Protein AF-A0A060WA56-F1 (afdb_monomer)

Solvent-accessible surface area (backbone atoms only — not comparable to full-atom values): 5550 Å² total; per-residue (Å²): 141,82,80,80,66,75,77,69,72,77,74,72,69,72,43,27,18,73,83,78,66,48,36,47,87,78,44,78,83,61,56,74,41,63,73,47,85,54,67,80,43,72,23,30,31,38,50,70,57,51,50,53,53,48,50,66,72,29,72,84,39,89,82,55,87,49,55,40,93,84,76,61,36,62,51,89,83,80,78,76,82,78,75,87,124

Sequence (85 aa):
MSEDIALVMQQNLDRSCWVCFATDEDDRTAEWVRPCRCRGSTKWVHQACLQRWVDEKQRGNSTARVSCPQCNAEYLIVFPKLGMI

Nearest PDB structures (foldseek):
  8pda-assembly1_A  TM=7.519E-01  e=7.021E-04  Saccharomyces cerevisiae
  2m6m-assembly1_A  TM=7.238E-01  e=1.056E-03  Saccharomyces cerevisiae S288C
  6epc-assembly1_Q  TM=4.254E-01  e=4.211E+00  Rattus norvegicus

Mean predicted aligned error: 8.28 Å

InterPro domains:
  IPR011016 Zinc finger, RING-CH-type [PF12906] (17-71)
  IPR011016 Zinc finger, RING-CH-type [PS51292] (9-78)
  IPR011016 Zinc finger, RING-CH-type [SM00744] (16-72)
  IPR013083 Zinc finger, RING/FYVE/PHD-type [G3DSA:3.30.40.10] (3-77)

Structure (mmCIF, N/CA/C/O backbone):
data_AF-A0A060WA56-F1
#
_entry.id   AF-A0A060WA56-F1
#
loop_
_atom_site.group_PDB
_atom_site.id
_atom_site.type_symbol
_atom_site.label_atom_id
_atom_site.label_alt_id
_atom_site.label_comp_id
_atom_site.label_asym_id
_atom_site.label_entity_id
_atom_site.label_seq_id
_atom_site.pdbx_PDB_ins_code
_atom_site.Cartn_x
_atom_site.Cartn_y
_atom_site.Cartn_z
_atom_site.occupancy
_atom_site.B_iso_or_equiv
_atom_site.auth_seq_id
_atom_site.auth_comp_id
_atom_site.auth_asym_id
_atom_site.auth_atom_id
_atom_site.pdbx_PDB_model_num
ATOM 1 N N . MET A 1 1 ? 10.133 -20.968 -35.983 1.00 54.09 1 MET A N 1
ATOM 2 C CA . MET A 1 1 ? 10.674 -20.879 -34.611 1.00 54.09 1 MET A CA 1
ATOM 3 C C . MET A 1 1 ? 11.333 -19.515 -34.458 1.00 54.09 1 MET A C 1
ATOM 5 O O . MET A 1 1 ? 12.480 -19.446 -34.868 1.00 54.09 1 MET A O 1
ATOM 9 N N . SER A 1 2 ? 10.652 -18.471 -33.945 1.00 63.56 2 SER A N 1
ATOM 10 C CA . SER A 1 2 ? 11.337 -17.321 -33.290 1.00 63.56 2 SER A CA 1
ATOM 11 C C . SER A 1 2 ? 10.472 -16.105 -32.917 1.00 63.56 2 SER A C 1
ATOM 13 O O . SER A 1 2 ? 10.911 -15.355 -32.055 1.00 63.56 2 SER A O 1
ATOM 15 N N . GLU A 1 3 ? 9.293 -15.858 -33.501 1.00 56.19 3 GLU A N 1
ATOM 16 C CA . GLU A 1 3 ? 8.714 -14.491 -33.442 1.00 56.19 3 GLU A CA 1
ATOM 17 C C . GLU A 1 3 ? 7.543 -14.275 -32.460 1.00 56.19 3 GLU A C 1
ATOM 19 O O . GLU A 1 3 ? 7.199 -13.131 -32.179 1.00 56.19 3 GLU A O 1
ATOM 24 N N . ASP A 1 4 ? 6.998 -15.323 -31.834 1.00 53.81 4 ASP A N 1
ATOM 25 C CA . ASP A 1 4 ? 5.853 -15.193 -30.905 1.00 53.81 4 ASP A CA 1
ATOM 26 C C . ASP A 1 4 ? 6.234 -14.927 -29.432 1.00 53.81 4 ASP A C 1
ATOM 28 O O . ASP A 1 4 ? 5.370 -14.678 -28.593 1.00 53.81 4 ASP A O 1
ATOM 32 N N . ILE A 1 5 ? 7.526 -14.960 -29.079 1.00 57.34 5 ILE A N 1
ATOM 33 C CA . ILE A 1 5 ? 7.985 -14.850 -27.676 1.00 57.34 5 ILE A CA 1
ATOM 34 C C . ILE A 1 5 ? 8.279 -13.392 -27.265 1.00 57.34 5 ILE A C 1
ATOM 36 O O . ILE A 1 5 ? 8.229 -13.059 -26.081 1.00 57.34 5 ILE A O 1
ATOM 40 N N . ALA A 1 6 ? 8.509 -12.483 -28.219 1.00 55.66 6 ALA A N 1
ATOM 41 C CA . ALA A 1 6 ? 8.888 -11.098 -27.915 1.00 55.66 6 ALA A CA 1
ATOM 42 C C . ALA A 1 6 ? 7.727 -10.227 -27.384 1.00 55.66 6 ALA A C 1
ATOM 44 O O . ALA A 1 6 ? 7.966 -9.232 -26.705 1.00 55.66 6 ALA A O 1
ATOM 45 N N . LEU A 1 7 ? 6.468 -10.603 -27.638 1.00 50.81 7 LEU A N 1
ATOM 46 C CA . LEU A 1 7 ? 5.286 -9.825 -27.230 1.00 50.81 7 LEU A CA 1
ATOM 47 C C . LEU A 1 7 ? 4.781 -10.134 -25.810 1.00 50.81 7 LEU A C 1
ATOM 49 O O . LEU A 1 7 ? 3.942 -9.398 -25.291 1.00 50.81 7 LEU A O 1
ATOM 53 N N . VAL A 1 8 ? 5.290 -11.183 -25.155 1.00 54.59 8 VAL A N 1
ATOM 54 C CA . VAL A 1 8 ? 4.796 -11.613 -23.830 1.00 54.59 8 VAL A CA 1
ATOM 55 C C . VAL A 1 8 ? 5.570 -10.957 -22.674 1.00 54.59 8 VAL A C 1
ATOM 57 O O . VAL A 1 8 ? 5.074 -10.901 -21.551 1.00 54.59 8 VAL A O 1
ATOM 60 N N . MET A 1 9 ? 6.757 -10.392 -22.925 1.00 52.19 9 MET A N 1
ATOM 61 C CA . MET A 1 9 ? 7.639 -9.893 -21.855 1.00 52.19 9 MET A CA 1
ATOM 62 C C . MET A 1 9 ? 7.430 -8.422 -21.456 1.00 52.19 9 MET A C 1
ATOM 64 O O . MET A 1 9 ? 8.019 -7.978 -20.479 1.00 52.19 9 MET A O 1
ATOM 68 N N . GLN A 1 10 ? 6.559 -7.666 -22.132 1.00 52.00 10 GLN A N 1
ATOM 69 C CA . GLN A 1 10 ? 6.398 -6.220 -21.891 1.00 52.00 10 GLN A CA 1
ATOM 70 C C . GLN A 1 10 ? 5.096 -5.837 -21.155 1.00 52.00 10 GLN A C 1
ATOM 72 O O . GLN A 1 10 ? 4.593 -4.728 -21.320 1.00 52.00 10 GLN A O 1
ATOM 77 N N . GLN A 1 11 ? 4.492 -6.743 -20.379 1.00 51.25 11 GLN A N 1
ATOM 78 C CA . GLN A 1 11 ? 3.252 -6.450 -19.628 1.00 51.25 11 GLN A CA 1
ATOM 79 C C . GLN A 1 11 ? 3.444 -6.404 -18.101 1.00 51.25 11 GLN A C 1
ATOM 81 O O . GLN A 1 11 ? 2.567 -5.902 -17.397 1.00 51.25 11 GLN A O 1
ATOM 86 N N . ASN A 1 12 ? 4.604 -6.812 -17.575 1.00 54.53 12 ASN A N 1
ATOM 87 C CA . ASN A 1 12 ? 5.032 -6.414 -16.231 1.00 54.53 12 ASN A CA 1
ATOM 88 C C . ASN A 1 12 ? 5.786 -5.090 -16.353 1.00 54.53 12 ASN A C 1
ATOM 90 O O . ASN A 1 12 ? 7.005 -5.057 -16.394 1.00 54.53 12 ASN A O 1
ATOM 94 N N . LEU A 1 13 ? 5.045 -3.985 -16.445 1.00 62.06 13 LEU A N 1
ATOM 95 C CA . LEU A 1 13 ? 5.584 -2.678 -16.065 1.00 62.06 13 LEU A CA 1
ATOM 96 C C . LEU A 1 13 ? 6.235 -2.844 -14.689 1.00 62.06 13 LEU A C 1
ATOM 98 O O . LEU A 1 13 ? 5.499 -3.174 -13.753 1.00 62.06 13 LEU A O 1
ATOM 102 N N . ASP A 1 14 ? 7.556 -2.660 -14.606 1.00 76.00 14 ASP A N 1
ATOM 103 C CA . ASP A 1 14 ? 8.380 -2.882 -13.415 1.00 76.00 14 ASP A CA 1
ATOM 104 C C . ASP A 1 14 ? 7.625 -2.456 -12.160 1.00 76.00 14 ASP A C 1
ATOM 106 O O . ASP A 1 14 ? 7.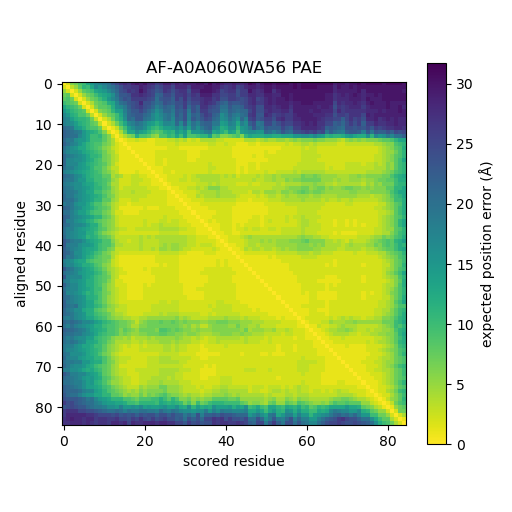369 -1.270 -11.908 1.00 76.00 14 ASP A O 1
ATOM 110 N N . ARG A 1 15 ? 7.151 -3.451 -11.405 1.00 91.50 15 ARG A N 1
ATOM 111 C CA . ARG A 1 15 ? 6.508 -3.172 -10.129 1.00 91.50 15 ARG A CA 1
ATOM 112 C C . ARG A 1 15 ? 7.589 -2.608 -9.233 1.00 91.50 15 ARG A C 1
ATOM 114 O O . ARG A 1 15 ? 8.662 -3.187 -9.133 1.00 91.50 15 ARG A O 1
ATOM 121 N N . SER A 1 16 ? 7.301 -1.486 -8.591 1.00 94.25 16 SER A N 1
ATOM 122 C CA . SER A 1 16 ? 8.182 -0.905 -7.585 1.00 94.25 16 SER A CA 1
ATOM 123 C C . SER A 1 16 ? 7.368 -0.690 -6.328 1.00 94.25 16 SER A C 1
ATOM 125 O O . SER A 1 16 ? 6.296 -0.084 -6.369 1.00 94.25 16 SER A O 1
ATOM 127 N N . CYS A 1 17 ? 7.858 -1.208 -5.211 1.00 95.56 17 CYS A N 1
ATOM 128 C CA . CYS A 1 17 ? 7.198 -1.078 -3.929 1.00 95.56 17 CYS A CA 1
ATOM 129 C C . CYS A 1 17 ? 7.350 0.363 -3.439 1.00 95.56 17 CYS A C 1
ATOM 131 O O . CYS A 1 17 ? 8.460 0.812 -3.175 1.00 95.56 17 CYS A O 1
ATOM 133 N N . TRP A 1 18 ? 6.252 1.100 -3.258 1.00 95.31 18 TRP A N 1
ATOM 134 C CA . TRP A 1 18 ? 6.336 2.496 -2.798 1.00 95.31 18 TRP A CA 1
ATOM 135 C C . TRP A 1 18 ? 6.826 2.655 -1.347 1.00 95.31 18 TRP A C 1
ATOM 137 O O . TRP A 1 18 ? 7.106 3.775 -0.928 1.00 95.31 18 TRP A O 1
ATOM 147 N N . VAL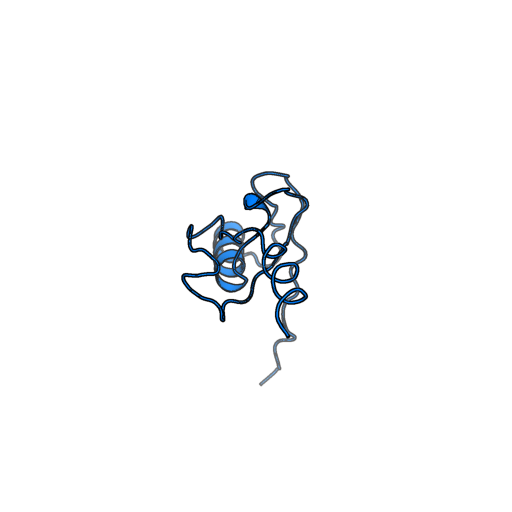 A 1 19 ? 6.916 1.560 -0.580 1.00 95.44 19 VAL A N 1
ATOM 148 C CA . VAL A 1 19 ? 7.426 1.560 0.803 1.00 95.44 19 VAL A CA 1
ATOM 149 C C . VAL A 1 19 ? 8.942 1.372 0.841 1.00 95.44 19 VAL A C 1
ATOM 151 O O . VAL A 1 19 ? 9.632 2.140 1.500 1.00 95.44 19 VAL A O 1
ATOM 154 N N . CYS A 1 20 ? 9.461 0.335 0.175 1.00 96.00 20 CYS A N 1
ATOM 155 C CA . CYS A 1 20 ? 10.877 -0.042 0.257 1.00 96.00 20 CYS A CA 1
ATOM 156 C C . CYS A 1 20 ? 11.676 0.229 -1.021 1.00 96.00 20 CYS A C 1
ATOM 158 O O . CYS A 1 20 ? 12.871 -0.037 -1.044 1.00 96.00 20 CYS A O 1
ATOM 160 N N . PHE A 1 21 ? 11.027 0.726 -2.075 1.00 94.44 21 PHE A N 1
ATOM 161 C CA . PHE A 1 21 ? 11.604 1.032 -3.389 1.00 94.44 21 PHE A CA 1
ATOM 162 C C . PHE A 1 21 ? 12.184 -0.157 -4.165 1.00 94.44 21 PHE A C 1
ATOM 164 O O . PHE A 1 21 ? 12.597 0.029 -5.305 1.00 94.44 21 PHE A O 1
ATOM 171 N N . ALA A 1 22 ? 12.147 -1.368 -3.602 1.00 94.12 22 ALA A N 1
ATOM 172 C CA . ALA A 1 22 ? 12.501 -2.591 -4.309 1.00 94.12 22 ALA A CA 1
ATOM 173 C C . ALA A 1 22 ? 11.559 -2.838 -5.492 1.00 94.12 22 ALA A C 1
ATOM 175 O O . ALA A 1 22 ? 10.366 -2.503 -5.454 1.00 94.12 22 ALA A O 1
ATOM 176 N N . THR A 1 23 ? 12.122 -3.426 -6.531 1.00 93.00 23 THR A N 1
ATOM 177 C CA . THR A 1 23 ? 11.476 -3.771 -7.788 1.00 93.00 23 THR A CA 1
ATOM 178 C C . THR A 1 23 ? 11.184 -5.266 -7.872 1.00 93.00 23 THR A C 1
ATOM 180 O O . THR A 1 23 ? 11.633 -6.051 -7.038 1.00 93.00 23 THR A O 1
ATOM 183 N N . ASP A 1 24 ? 10.435 -5.679 -8.893 1.00 89.38 24 ASP A N 1
ATOM 184 C CA . ASP A 1 24 ? 10.198 -7.101 -9.182 1.00 89.38 24 ASP A CA 1
ATOM 185 C C . ASP A 1 24 ? 11.503 -7.885 -9.424 1.00 89.38 24 ASP A C 1
ATOM 187 O O . ASP A 1 24 ? 11.551 -9.089 -9.188 1.00 89.38 24 ASP A O 1
ATOM 191 N N . GLU A 1 25 ? 12.574 -7.215 -9.867 1.00 89.56 25 GLU A N 1
ATOM 192 C CA . GLU A 1 25 ? 13.876 -7.849 -10.086 1.00 89.56 25 GLU A CA 1
ATOM 193 C C . GLU A 1 25 ? 14.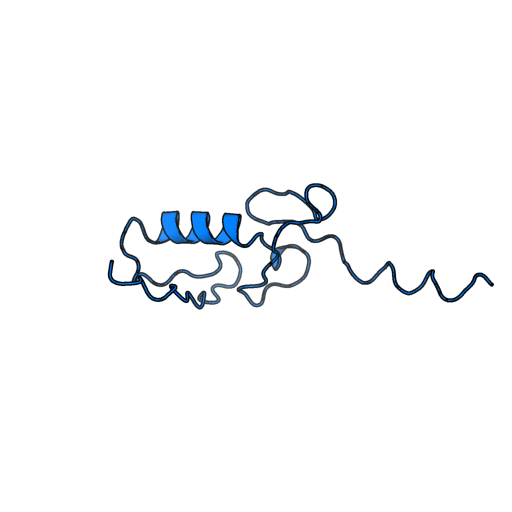603 -8.186 -8.781 1.00 89.56 25 GLU A C 1
ATOM 195 O O . GLU A 1 25 ? 15.299 -9.201 -8.730 1.00 89.56 25 GLU A O 1
ATOM 200 N N . ASP A 1 26 ? 14.408 -7.376 -7.737 1.00 92.94 26 ASP A N 1
ATOM 201 C CA . ASP A 1 26 ? 15.042 -7.564 -6.429 1.00 92.94 26 ASP A CA 1
ATOM 202 C C . ASP A 1 26 ? 14.469 -8.781 -5.685 1.00 92.94 26 ASP A C 1
ATOM 204 O O . ASP A 1 26 ? 15.202 -9.500 -5.006 1.00 92.94 26 ASP A O 1
ATOM 208 N N . ASP A 1 27 ? 13.161 -9.031 -5.825 1.00 88.25 27 ASP A N 1
ATOM 209 C CA . ASP A 1 27 ? 12.482 -10.199 -5.261 1.00 88.25 27 ASP A CA 1
ATOM 210 C C . ASP A 1 27 ? 11.300 -10.641 -6.137 1.00 88.25 27 ASP A C 1
ATOM 212 O O . ASP A 1 27 ? 10.152 -10.218 -5.974 1.00 88.25 27 ASP A O 1
ATOM 216 N N . ARG A 1 28 ? 11.583 -11.578 -7.044 1.00 88.25 28 ARG A N 1
ATOM 217 C CA . ARG A 1 28 ? 10.583 -12.177 -7.944 1.00 88.25 28 ARG A CA 1
ATOM 218 C C . ARG A 1 28 ? 9.566 -13.066 -7.225 1.00 88.25 28 ARG A C 1
ATOM 220 O O . ARG A 1 28 ? 8.575 -13.466 -7.831 1.00 88.25 28 ARG A O 1
ATOM 227 N N . THR A 1 29 ? 9.832 -13.432 -5.971 1.00 91.56 29 THR A N 1
ATOM 228 C CA . THR A 1 29 ? 8.956 -14.284 -5.154 1.00 91.56 29 THR A CA 1
ATOM 229 C C . THR A 1 29 ? 8.048 -13.480 -4.232 1.00 91.56 29 THR A C 1
ATOM 231 O O . THR A 1 29 ? 7.143 -14.052 -3.622 1.00 91.56 29 THR A O 1
ATOM 234 N N . ALA A 1 30 ? 8.254 -12.163 -4.150 1.00 93.31 30 ALA A N 1
ATOM 235 C CA . ALA A 1 30 ? 7.459 -11.290 -3.312 1.00 93.31 30 ALA A CA 1
ATOM 236 C C . ALA A 1 30 ? 5.981 -11.294 -3.725 1.00 93.31 30 ALA A C 1
ATOM 238 O O . ALA A 1 30 ? 5.617 -11.222 -4.902 1.00 93.31 30 ALA A O 1
ATOM 239 N N . GLU A 1 31 ? 5.101 -11.308 -2.726 1.00 95.69 31 GLU A N 1
ATOM 240 C CA . GLU A 1 31 ? 3.673 -11.129 -2.949 1.00 95.69 31 GLU A CA 1
ATOM 241 C C . GLU A 1 31 ? 3.371 -9.642 -3.166 1.00 95.69 31 GLU A C 1
ATOM 243 O O . GLU A 1 31 ? 3.495 -8.818 -2.255 1.00 95.69 31 GLU A O 1
ATOM 248 N N . TRP A 1 32 ? 2.962 -9.295 -4.383 1.00 95.62 32 TRP A N 1
ATOM 249 C CA . TRP A 1 32 ? 2.595 -7.936 -4.764 1.00 95.62 32 TRP A CA 1
ATOM 250 C C . TRP A 1 32 ? 1.093 -7.715 -4.657 1.00 95.62 32 TRP A C 1
ATOM 252 O O . TRP A 1 32 ? 0.295 -8.481 -5.194 1.00 95.62 32 TRP A O 1
ATOM 262 N N . VAL A 1 33 ? 0.702 -6.593 -4.059 1.00 95.88 33 VAL A N 1
ATOM 263 C CA . VAL A 1 33 ? -0.699 -6.187 -3.950 1.00 95.88 33 VAL A CA 1
ATOM 264 C C . VAL A 1 33 ? -0.927 -4.788 -4.507 1.00 95.88 33 VAL A C 1
ATOM 266 O O . VAL A 1 33 ? -0.026 -3.949 -4.596 1.00 95.88 33 VAL A O 1
ATOM 269 N N . ARG A 1 34 ? -2.181 -4.537 -4.885 1.00 95.56 34 ARG A N 1
ATOM 270 C CA . ARG A 1 34 ? -2.681 -3.236 -5.331 1.00 95.56 34 ARG A CA 1
ATOM 271 C C . ARG A 1 34 ? -3.875 -2.836 -4.458 1.00 95.56 34 ARG A C 1
ATOM 273 O O . ARG A 1 34 ? -5.018 -3.031 -4.868 1.00 95.56 34 ARG A O 1
ATOM 280 N N . PRO A 1 35 ? -3.646 -2.266 -3.264 1.00 95.56 35 PRO A N 1
ATOM 281 C CA . PRO A 1 35 ? -4.712 -2.003 -2.295 1.00 95.56 35 PRO A CA 1
ATOM 282 C C . PRO A 1 35 ? -5.516 -0.735 -2.616 1.00 95.56 35 PRO A C 1
ATOM 284 O O . PRO A 1 35 ? -6.427 -0.367 -1.881 1.00 95.56 35 PRO A O 1
ATOM 287 N N . CYS A 1 36 ? -5.147 -0.006 -3.674 1.00 96.25 36 CYS A N 1
ATOM 288 C CA . CYS A 1 36 ? -5.688 1.312 -3.965 1.00 96.25 36 CYS A CA 1
ATOM 289 C C . CYS A 1 36 ? -5.849 1.577 -5.469 1.00 96.25 36 CYS A C 1
ATOM 291 O O . CYS A 1 36 ? -5.447 0.795 -6.336 1.00 96.25 36 CYS A O 1
ATOM 293 N N . ARG A 1 37 ? -6.434 2.736 -5.790 1.00 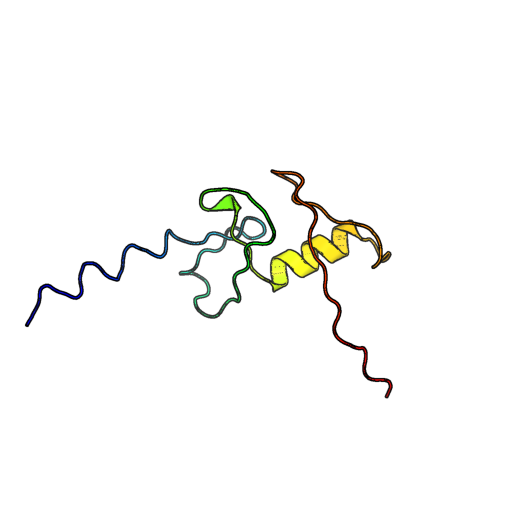94.44 37 ARG A N 1
ATOM 294 C CA . ARG A 1 37 ? -6.760 3.150 -7.164 1.00 94.44 37 ARG A CA 1
ATOM 295 C C . ARG A 1 37 ? -5.644 3.933 -7.861 1.00 94.44 37 ARG A C 1
ATOM 297 O O . ARG A 1 37 ? -5.865 4.410 -8.974 1.00 94.44 37 ARG A O 1
ATOM 304 N N . CYS A 1 38 ? -4.462 4.049 -7.251 1.00 95.00 38 CYS A N 1
ATOM 305 C CA . CYS A 1 38 ? -3.307 4.691 -7.878 1.00 95.00 38 CYS A CA 1
ATOM 306 C C . CYS A 1 38 ? -2.977 4.065 -9.247 1.00 95.00 38 CYS A C 1
ATOM 308 O O . CYS A 1 38 ? -3.365 2.931 -9.571 1.00 95.00 38 CYS A O 1
ATOM 310 N N . ARG A 1 39 ? -2.279 4.848 -10.072 1.00 90.88 39 ARG A N 1
ATOM 311 C CA . ARG A 1 39 ? -1.860 4.499 -11.435 1.00 90.88 39 ARG A CA 1
ATOM 312 C C . ARG A 1 39 ? -0.334 4.393 -11.492 1.00 90.88 39 ARG A C 1
ATOM 314 O O . ARG A 1 39 ? 0.348 4.909 -10.619 1.00 90.88 39 ARG A O 1
ATOM 321 N N . GLY A 1 40 ? 0.192 3.746 -12.530 1.00 89.25 40 GLY A N 1
ATOM 322 C CA . GLY A 1 40 ? 1.640 3.553 -12.679 1.00 89.25 40 GLY A CA 1
ATOM 323 C C . GLY A 1 40 ? 2.232 2.634 -11.606 1.00 89.25 40 GLY A C 1
ATOM 324 O O . GLY A 1 40 ? 1.535 1.750 -11.105 1.00 89.25 40 GLY A O 1
ATOM 325 N N . SER A 1 41 ? 3.506 2.842 -11.273 1.00 86.75 41 SER A N 1
ATOM 326 C CA . SER A 1 41 ? 4.258 2.054 -10.284 1.00 86.75 41 SER A CA 1
ATOM 327 C C . SER A 1 41 ? 3.774 2.273 -8.847 1.00 86.75 41 SER A C 1
ATOM 329 O O . SER A 1 41 ? 3.740 1.329 -8.068 1.00 86.75 41 SER A O 1
ATOM 331 N N . THR A 1 42 ? 3.268 3.467 -8.512 1.00 88.12 42 THR A N 1
ATOM 332 C CA . THR A 1 42 ? 2.827 3.834 -7.147 1.00 88.12 42 THR A CA 1
ATOM 333 C C . THR A 1 42 ? 1.607 3.061 -6.640 1.00 88.12 42 THR A C 1
ATOM 335 O O . THR A 1 42 ? 1.218 3.192 -5.481 1.00 88.12 42 THR A O 1
ATOM 338 N N . LYS A 1 43 ? 0.978 2.247 -7.496 1.00 94.75 43 LYS A N 1
ATOM 339 C CA . LYS A 1 43 ? -0.119 1.350 -7.116 1.00 94.75 43 LYS A CA 1
ATOM 340 C C . LYS A 1 43 ? 0.365 0.039 -6.489 1.00 94.75 43 LYS A C 1
ATOM 342 O O . LYS A 1 43 ? -0.453 -0.642 -5.875 1.00 94.75 43 LYS A O 1
ATOM 347 N N . TRP A 1 44 ? 1.637 -0.315 -6.678 1.00 96.06 44 TRP A N 1
ATOM 348 C CA . TRP A 1 44 ? 2.215 -1.597 -6.285 1.00 96.06 44 TRP A CA 1
ATOM 349 C C . TRP A 1 44 ? 2.958 -1.505 -4.956 1.00 96.06 44 TRP A C 1
ATOM 351 O O . TRP A 1 44 ? 3.676 -0.546 -4.681 1.00 96.06 44 TRP A O 1
ATOM 361 N N . VAL A 1 45 ? 2.782 -2.523 -4.123 1.00 97.00 45 VAL A N 1
ATOM 362 C CA . VAL A 1 45 ? 3.458 -2.664 -2.832 1.00 97.00 45 VAL A CA 1
ATOM 363 C C . VAL A 1 45 ? 3.544 -4.137 -2.479 1.00 97.00 45 VAL A C 1
ATOM 365 O O . VAL A 1 45 ? 2.658 -4.905 -2.852 1.00 97.00 45 VAL A O 1
ATOM 368 N N . HIS A 1 46 ? 4.582 -4.540 -1.756 1.00 97.62 46 HIS A N 1
ATOM 369 C CA . HIS A 1 46 ? 4.619 -5.885 -1.192 1.00 97.62 46 HIS A CA 1
ATOM 370 C C . HIS A 1 46 ? 3.569 -6.036 -0.092 1.00 97.62 46 HIS A C 1
ATOM 372 O O . HIS A 1 46 ? 3.391 -5.123 0.720 1.00 97.62 46 HIS A O 1
ATOM 378 N N . GLN A 1 47 ? 2.945 -7.208 -0.001 1.00 96.12 47 GLN A N 1
ATOM 379 C CA . GLN A 1 47 ? 1.994 -7.536 1.060 1.00 96.12 47 GLN A CA 1
ATOM 380 C C . GLN A 1 47 ? 2.603 -7.298 2.450 1.00 96.12 47 GLN A C 1
ATOM 382 O O . GLN A 1 47 ? 2.021 -6.592 3.272 1.00 96.12 47 GLN A O 1
ATOM 387 N N . ALA A 1 48 ? 3.829 -7.778 2.681 1.00 96.94 48 ALA A N 1
ATOM 388 C CA . ALA A 1 48 ? 4.538 -7.593 3.948 1.00 96.94 48 ALA A CA 1
ATOM 389 C C . ALA A 1 48 ? 4.857 -6.116 4.255 1.00 96.94 48 ALA A C 1
ATOM 391 O O . ALA A 1 48 ? 4.758 -5.675 5.401 1.00 96.94 48 ALA A O 1
ATOM 392 N N . CYS A 1 49 ? 5.222 -5.325 3.240 1.00 97.44 49 CYS A N 1
ATOM 393 C CA . CYS A 1 49 ? 5.467 -3.891 3.411 1.00 97.44 49 CYS A CA 1
ATOM 394 C C . CYS A 1 49 ? 4.177 -3.137 3.749 1.00 97.44 49 CYS A C 1
ATOM 396 O O . CYS A 1 49 ? 4.185 -2.256 4.608 1.00 97.44 49 CYS A O 1
ATOM 398 N N . LEU A 1 50 ? 3.067 -3.495 3.098 1.00 96.94 50 LEU A N 1
ATOM 399 C CA . LEU A 1 50 ? 1.767 -2.898 3.371 1.00 96.94 50 LEU A CA 1
ATOM 400 C C . LEU A 1 50 ? 1.266 -3.248 4.776 1.00 96.94 50 LEU A C 1
ATOM 402 O O . LEU A 1 50 ? 0.753 -2.365 5.454 1.00 96.94 50 LEU A O 1
ATOM 406 N N . GLN A 1 51 ? 1.443 -4.494 5.223 1.00 95.69 51 GLN A N 1
ATOM 407 C CA . GLN A 1 51 ? 1.088 -4.923 6.580 1.00 95.69 51 GLN A CA 1
ATOM 408 C C . GLN A 1 51 ? 1.817 -4.090 7.639 1.00 95.69 51 GLN A C 1
ATOM 410 O O . GLN A 1 51 ? 1.164 -3.474 8.474 1.00 95.69 51 GLN A O 1
ATOM 415 N N . ARG A 1 52 ? 3.146 -3.955 7.533 1.00 96.50 52 ARG A N 1
ATOM 416 C CA . ARG A 1 52 ? 3.934 -3.120 8.460 1.00 96.50 52 ARG A CA 1
ATOM 417 C C . ARG A 1 52 ? 3.466 -1.666 8.473 1.00 96.50 52 ARG A C 1
ATOM 419 O O . ARG A 1 52 ? 3.314 -1.071 9.534 1.00 96.50 52 ARG A O 1
ATOM 426 N N . TRP A 1 53 ? 3.189 -1.102 7.296 1.00 95.94 53 TRP A N 1
ATOM 427 C CA . TRP A 1 53 ? 2.638 0.248 7.194 1.00 95.94 53 TRP A CA 1
ATOM 428 C C . TRP A 1 53 ? 1.277 0.373 7.890 1.00 95.94 53 TRP A C 1
ATOM 430 O O . TRP A 1 53 ? 1.028 1.354 8.589 1.00 95.94 53 TRP A O 1
ATOM 440 N N . VAL A 1 54 ? 0.384 -0.602 7.703 1.00 96.00 54 VAL A N 1
ATOM 441 C CA . VAL A 1 54 ? -0.919 -0.642 8.380 1.00 96.00 54 VAL A CA 1
ATOM 442 C C . VAL A 1 54 ? -0.733 -0.703 9.895 1.00 96.00 54 VAL A C 1
ATOM 444 O O . VAL A 1 54 ? -1.322 0.126 10.588 1.00 96.00 54 VAL A O 1
ATOM 447 N N . ASP A 1 55 ? 0.130 -1.586 10.399 1.00 94.69 55 ASP A N 1
ATOM 448 C CA . ASP A 1 55 ? 0.412 -1.728 11.832 1.00 94.69 55 ASP A CA 1
ATOM 449 C C . ASP A 1 55 ? 0.903 -0.404 12.447 1.00 94.69 55 ASP A C 1
ATOM 451 O O . ASP A 1 55 ? 0.404 0.043 13.487 1.00 94.69 55 ASP A O 1
ATOM 455 N N . GLU A 1 56 ? 1.818 0.291 11.760 1.00 95.44 56 GLU A N 1
ATOM 456 C CA . GLU A 1 56 ? 2.313 1.613 12.163 1.00 95.44 56 GLU A CA 1
ATOM 457 C C . GLU A 1 56 ? 1.206 2.675 12.214 1.00 95.44 56 GLU A C 1
ATOM 459 O O . GLU A 1 56 ? 1.210 3.540 13.098 1.00 95.44 56 GLU A O 1
ATOM 464 N N . LYS A 1 57 ? 0.252 2.643 11.273 1.00 95.06 57 LYS A N 1
ATOM 465 C CA . LYS A 1 57 ? -0.883 3.581 11.258 1.00 95.06 57 LYS A CA 1
ATOM 466 C C . LYS A 1 57 ? -1.925 3.255 12.313 1.00 95.06 57 LYS A C 1
ATOM 468 O O . LYS A 1 57 ? -2.518 4.179 12.866 1.00 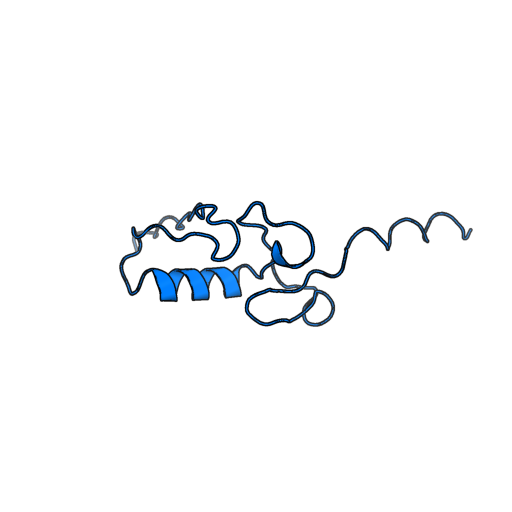95.06 57 LYS A O 1
ATOM 473 N N . GLN A 1 58 ? -2.122 1.979 12.610 1.00 94.75 58 GLN A N 1
ATOM 474 C CA . GLN A 1 58 ? -3.090 1.526 13.597 1.00 94.75 58 GLN A CA 1
ATOM 475 C C . GLN A 1 58 ? -2.603 1.725 15.037 1.00 94.75 58 GLN A C 1
ATOM 477 O O . GLN A 1 58 ? -3.432 1.923 15.922 1.00 94.75 58 GLN A O 1
ATOM 482 N N . ARG A 1 59 ? -1.283 1.727 15.294 1.00 93.56 59 ARG A N 1
ATOM 483 C CA . ARG A 1 59 ? -0.688 1.942 16.634 1.00 93.56 59 ARG A CA 1
ATOM 484 C C . ARG A 1 59 ? -1.334 1.070 17.725 1.00 93.56 59 ARG A C 1
ATOM 486 O O . ARG A 1 59 ? -1.602 1.538 18.829 1.00 93.56 59 ARG A O 1
ATOM 493 N N . GLY A 1 60 ? -1.622 -0.190 17.398 1.00 90.38 60 GLY A N 1
ATOM 494 C CA . GLY A 1 60 ? -2.279 -1.148 18.297 1.00 90.38 60 GLY A CA 1
ATOM 495 C C . GLY A 1 60 ? -3.812 -1.119 18.279 1.00 90.38 60 GLY A C 1
ATOM 496 O O . GLY A 1 60 ? -4.437 -1.994 18.870 1.00 90.38 60 GLY A O 1
ATOM 497 N N . ASN A 1 61 ? -4.440 -0.176 17.572 1.00 92.00 61 ASN A N 1
ATOM 498 C CA . ASN A 1 61 ? -5.878 -0.187 17.322 1.00 92.00 61 ASN A CA 1
ATOM 499 C C . ASN A 1 61 ? -6.188 -0.860 15.976 1.00 92.00 61 ASN A C 1
ATOM 501 O O . ASN A 1 61 ? -6.314 -0.191 14.951 1.00 92.00 61 ASN A O 1
ATOM 505 N N . SER A 1 62 ? -6.361 -2.183 15.989 1.00 87.38 62 SER A N 1
ATOM 506 C CA . SER A 1 62 ? -6.624 -2.996 14.788 1.00 87.38 62 SER A CA 1
ATOM 507 C C . SER A 1 62 ? -7.917 -2.638 14.041 1.00 87.38 62 SER A C 1
ATOM 509 O O . SER A 1 62 ? -8.098 -3.039 12.892 1.00 87.38 62 SER A O 1
ATOM 511 N N . THR A 1 63 ? -8.811 -1.864 14.667 1.00 88.19 63 THR A N 1
ATOM 512 C CA . THR A 1 63 ? -10.058 -1.379 14.051 1.00 88.19 63 THR A CA 1
ATOM 513 C C . THR A 1 63 ? -9.918 -0.007 13.393 1.00 88.19 63 THR A C 1
ATOM 515 O O . THR A 1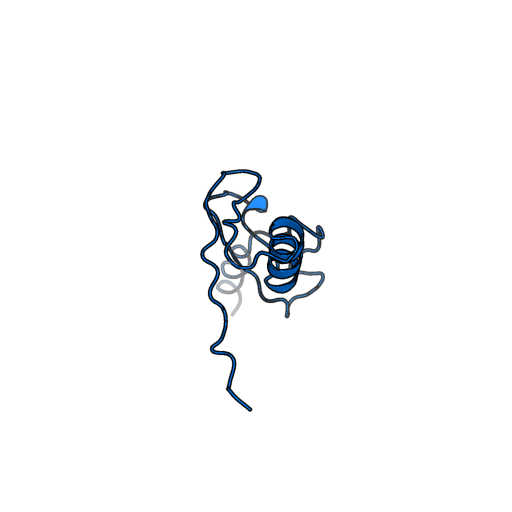 63 ? -10.828 0.436 12.692 1.00 88.19 63 THR A O 1
ATOM 5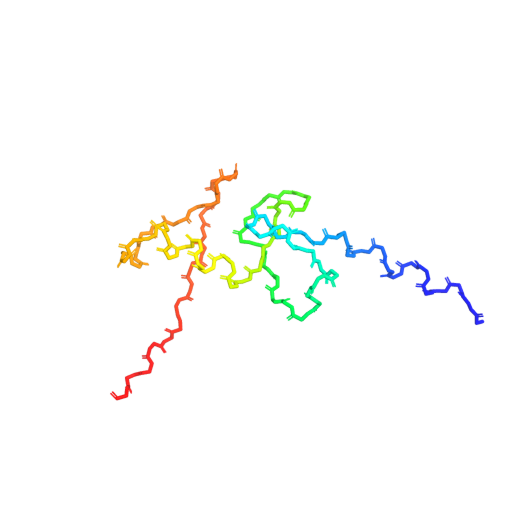18 N N . ALA A 1 64 ? -8.791 0.683 13.597 1.00 93.06 64 ALA A N 1
ATOM 519 C CA . ALA A 1 64 ? -8.559 1.977 12.977 1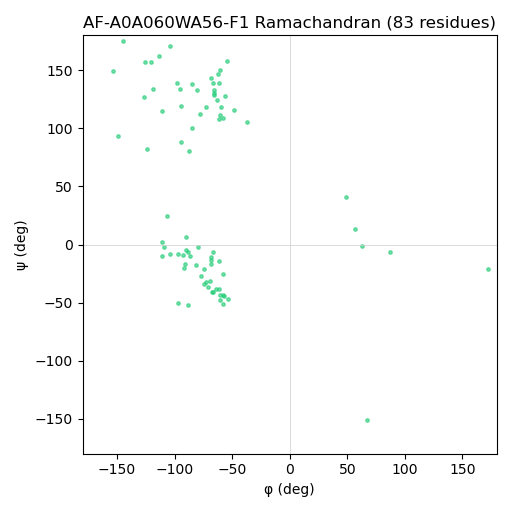.00 93.06 64 ALA A CA 1
ATOM 520 C C . ALA A 1 64 ? -8.461 1.824 11.453 1.00 93.06 64 ALA A C 1
ATOM 522 O O . ALA A 1 64 ? -7.693 1.009 10.933 1.00 93.06 64 ALA A O 1
ATOM 523 N N . ARG A 1 65 ? -9.246 2.637 10.739 1.00 93.81 65 ARG A N 1
ATOM 524 C CA . ARG A 1 65 ? -9.249 2.685 9.274 1.00 93.81 65 ARG A CA 1
ATOM 525 C C . ARG A 1 65 ? -7.901 3.212 8.791 1.00 93.81 65 ARG A C 1
ATOM 527 O O . ARG A 1 65 ? -7.419 4.233 9.282 1.00 93.81 65 ARG A O 1
ATOM 534 N N . VAL A 1 66 ? -7.319 2.538 7.807 1.00 96.44 66 VAL A N 1
ATOM 535 C CA . VAL A 1 66 ? -6.076 2.968 7.161 1.00 96.44 66 VAL A CA 1
ATOM 536 C C . VAL A 1 66 ? -6.358 3.221 5.692 1.00 96.44 66 VAL A C 1
ATOM 538 O O . VAL A 1 66 ? -6.994 2.407 5.027 1.00 96.44 66 VAL A O 1
ATOM 541 N N . SER A 1 67 ? -5.866 4.345 5.184 1.00 97.06 67 SER A N 1
ATOM 542 C CA . SER A 1 67 ? -6.043 4.743 3.791 1.00 97.06 67 SER A CA 1
ATOM 543 C C . SER A 1 67 ? -4.708 4.904 3.082 1.00 97.06 67 SER A C 1
ATOM 545 O O . SER A 1 67 ? -3.666 5.166 3.690 1.00 97.06 67 SER A O 1
ATOM 547 N N . CYS A 1 68 ? -4.759 4.791 1.759 1.00 96.44 68 CYS A N 1
ATOM 548 C CA . CYS A 1 68 ? -3.656 5.132 0.882 1.00 96.44 68 CYS A CA 1
ATOM 549 C C . CYS A 1 68 ? -3.217 6.586 1.105 1.00 96.44 68 CYS A C 1
ATOM 551 O O . CYS A 1 68 ? -4.051 7.482 0.968 1.00 96.44 68 CYS A O 1
ATOM 553 N N . PRO A 1 69 ? -1.923 6.859 1.350 1.00 94.50 69 PRO A N 1
ATOM 554 C CA . PRO A 1 69 ? -1.448 8.227 1.562 1.00 94.50 69 PRO A CA 1
ATOM 555 C C . PRO A 1 69 ? -1.523 9.099 0.299 1.00 94.50 69 PRO A C 1
ATOM 557 O O . PRO A 1 69 ? -1.442 10.316 0.400 1.00 94.50 69 PRO A O 1
ATOM 560 N N . GLN A 1 70 ? -1.667 8.490 -0.883 1.00 94.44 70 GLN A N 1
ATOM 561 C CA . GLN A 1 70 ? -1.658 9.192 -2.170 1.00 94.44 70 GLN A CA 1
ATOM 562 C C . GLN A 1 70 ? -3.066 9.484 -2.694 1.00 94.44 70 GLN A C 1
ATOM 564 O O . GLN A 1 70 ? -3.371 10.607 -3.076 1.00 94.44 70 GLN A O 1
ATOM 569 N N . CYS A 1 71 ? -3.940 8.473 -2.729 1.00 96.25 71 CYS A N 1
ATOM 570 C CA . CYS A 1 71 ? -5.288 8.613 -3.295 1.00 96.25 71 CYS A CA 1
ATOM 571 C C . CYS A 1 71 ? -6.414 8.548 -2.257 1.00 96.25 71 CYS A C 1
ATOM 573 O O . CYS A 1 71 ? -7.583 8.575 -2.636 1.00 96.25 71 CYS A O 1
ATOM 575 N N . ASN A 1 72 ? -6.081 8.417 -0.969 1.00 96.44 72 ASN A N 1
ATOM 576 C CA . ASN A 1 72 ? -7.023 8.307 0.147 1.00 96.44 72 ASN A CA 1
ATOM 577 C C . ASN A 1 72 ? -8.033 7.144 0.049 1.00 96.44 72 ASN A C 1
ATOM 579 O O . ASN A 1 72 ? -9.003 7.092 0.802 1.00 96.44 72 ASN A O 1
ATOM 583 N N . ALA A 1 73 ? -7.818 6.187 -0.860 1.00 97.06 73 ALA A N 1
ATOM 584 C CA . ALA A 1 73 ? -8.602 4.960 -0.889 1.00 97.06 73 ALA A CA 1
ATOM 585 C C . ALA A 1 73 ? -8.364 4.176 0.406 1.00 97.06 73 ALA A C 1
ATOM 587 O O . ALA A 1 73 ? -7.216 3.882 0.739 1.00 97.06 73 ALA A O 1
ATOM 588 N N . GLU A 1 74 ? -9.436 3.852 1.119 1.00 96.25 74 GLU A N 1
ATOM 589 C CA . GLU A 1 74 ? -9.371 3.023 2.317 1.00 96.25 74 GLU A CA 1
ATOM 590 C C . GLU A 1 74 ? -8.959 1.589 1.975 1.00 96.25 74 GLU A C 1
ATOM 592 O O . GLU A 1 74 ? -9.412 1.016 0.980 1.00 96.25 74 GLU A O 1
ATOM 597 N N . TYR A 1 75 ? -8.105 1.011 2.814 1.00 94.56 75 TYR A N 1
ATOM 598 C CA . TYR A 1 75 ? -7.681 -0.373 2.704 1.00 94.56 75 TYR A CA 1
ATOM 599 C C . TYR A 1 75 ? -8.720 -1.322 3.297 1.00 94.56 75 TYR A C 1
ATOM 601 O O . TYR A 1 75 ? -9.188 -1.145 4.420 1.00 94.56 75 TYR A O 1
ATOM 609 N N . LEU A 1 76 ? -9.030 -2.381 2.551 1.00 91.44 76 LEU A N 1
ATOM 610 C CA . LEU A 1 76 ? -9.847 -3.490 3.032 1.00 91.44 76 LEU A CA 1
ATOM 611 C C . LEU A 1 76 ? -8.940 -4.483 3.763 1.00 91.44 76 LEU A C 1
ATOM 613 O O . LEU A 1 76 ? -8.231 -5.263 3.129 1.00 91.44 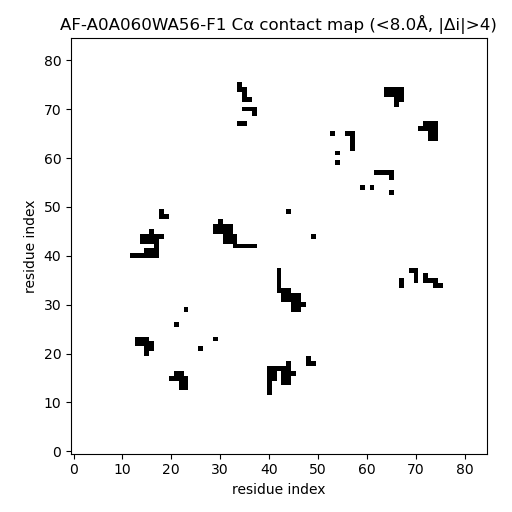76 LEU A O 1
ATOM 617 N N . ILE A 1 77 ? -8.936 -4.425 5.093 1.00 90.31 77 ILE A N 1
ATOM 618 C CA . ILE A 1 77 ? -8.099 -5.283 5.936 1.00 90.31 77 ILE A CA 1
ATOM 619 C C . ILE A 1 77 ? -8.913 -6.509 6.355 1.00 90.31 77 ILE A C 1
ATOM 621 O O . ILE A 1 77 ? -9.944 -6.385 7.015 1.00 90.31 77 ILE A O 1
ATOM 625 N N . VAL A 1 78 ? -8.442 -7.696 5.971 1.00 88.00 78 VAL A N 1
ATOM 626 C CA . VAL A 1 78 ? -9.031 -8.979 6.368 1.00 88.00 78 VAL A CA 1
ATOM 627 C C . VAL A 1 78 ? -8.058 -9.680 7.302 1.00 88.00 78 VAL A C 1
ATOM 629 O O . VAL A 1 78 ? -6.960 -10.055 6.895 1.00 88.00 78 VAL A O 1
ATOM 632 N N . PHE A 1 79 ? -8.465 -9.863 8.556 1.00 82.50 79 PHE A N 1
ATOM 633 C CA . PHE A 1 79 ? -7.692 -10.637 9.519 1.00 82.50 79 PHE A CA 1
ATOM 634 C C . PHE A 1 79 ? -8.029 -12.128 9.380 1.00 82.50 79 PHE A C 1
ATOM 636 O O . PHE A 1 79 ? -9.207 -12.472 9.218 1.00 82.50 79 PHE A O 1
ATOM 643 N N . PRO A 1 80 ? -7.035 -13.032 9.444 1.00 81.38 80 PRO A N 1
ATOM 644 C CA . PRO A 1 80 ? -7.315 -14.457 9.518 1.00 81.38 80 PRO A CA 1
ATOM 645 C C . PRO A 1 80 ? -8.136 -14.750 10.777 1.00 81.38 80 PRO A C 1
ATOM 647 O O . PRO A 1 80 ? -8.009 -14.066 11.795 1.00 81.38 80 PRO A O 1
ATOM 650 N N . LYS A 1 81 ? -8.975 -15.789 10.724 1.00 76.19 81 LYS A N 1
ATOM 651 C CA . LYS A 1 81 ? -9.652 -16.282 11.926 1.00 76.19 81 LYS A CA 1
ATOM 652 C C . LYS A 1 81 ? -8.561 -16.725 12.900 1.00 76.19 81 LYS A C 1
ATOM 654 O O . LYS A 1 81 ? -7.868 -17.696 12.606 1.00 76.19 81 LYS A O 1
ATOM 659 N N . LEU A 1 82 ? -8.385 -16.010 14.015 1.00 72.19 82 LEU A N 1
ATOM 660 C CA . LEU A 1 82 ? -7.542 -16.490 15.107 1.00 72.19 82 LEU A CA 1
ATOM 661 C C . LEU A 1 82 ? -8.123 -17.841 15.531 1.00 72.19 82 LEU A C 1
ATOM 663 O O . LEU A 1 82 ? -9.233 -17.904 16.060 1.00 72.19 82 LEU A O 1
ATOM 667 N N . GLY A 1 83 ? -7.412 -18.923 15.218 1.00 60.31 83 GLY A N 1
ATOM 668 C CA . GLY A 1 83 ? -7.735 -20.231 15.759 1.00 60.31 83 GLY A CA 1
ATOM 669 C C . GLY A 1 83 ? -7.643 -20.125 17.273 1.00 60.31 83 GLY A C 1
ATOM 670 O O . GLY A 1 83 ? -6.588 -19.777 17.796 1.00 60.31 83 GLY A O 1
ATOM 671 N N . MET A 1 84 ? -8.760 -20.355 17.957 1.00 53.78 84 MET A N 1
ATOM 672 C CA . MET A 1 84 ? -8.749 -20.601 19.392 1.00 53.78 84 MET A CA 1
ATOM 673 C C . MET A 1 84 ? -7.917 -21.873 19.600 1.00 53.78 84 MET A C 1
ATOM 675 O O . MET A 1 84 ? -8.343 -22.945 19.169 1.00 53.78 84 MET A O 1
ATOM 679 N N . ILE A 1 85 ? -6.712 -21.725 20.151 1.00 56.75 85 ILE A N 1
ATOM 680 C CA . ILE A 1 85 ? -5.907 -22.823 20.706 1.00 56.75 85 ILE A CA 1
ATOM 681 C C . ILE A 1 85 ? -6.263 -22.985 22.175 1.00 56.75 85 ILE A C 1
ATOM 683 O O . ILE A 1 85 ? -6.404 -21.937 22.847 1.00 56.75 85 ILE A O 1
#

Radius of gyration: 16.51 Å; Cα contacts (8 Å, |Δi|>4): 87; chains: 1; bounding box: 25×32×55 Å

Organism: Oncorhynchus mykiss (NCBI:txid8022)

pLDDT: mean 85.69, std 15.32, range [50.81, 97.62]

Foldseek 3Di:
DDDPPPVPPPPCQWAAAPQPRDTCVNPVPFAWDQQDDDDHNPRIHGPVSVVVVLCVVCVPPPPDWDADPPPRHTGDDDDDPPPDD

Secondary structure (DSSP, 8-state):
--SSSTTSTTSS---B-TTT--BTTT-TTS-EE--S---GGGG-EEHHHHHHHHHHHHTT-TTS--B-TTT-PBP----------